Protein AF-A0A9D8PN82-F1 (afdb_monomer_lite)

Structure (mmCIF, N/CA/C/O backbone):
data_AF-A0A9D8PN82-F1
#
_entry.id   AF-A0A9D8PN82-F1
#
loop_
_atom_site.group_PDB
_atom_site.id
_atom_site.type_symbol
_atom_site.label_atom_id
_atom_site.label_alt_id
_atom_site.label_comp_id
_atom_site.label_asym_id
_atom_site.label_entity_id
_atom_site.label_seq_id
_atom_site.pdbx_PDB_ins_code
_atom_site.Cartn_x
_atom_site.Cartn_y
_atom_site.Cartn_z
_atom_site.occupancy
_atom_site.B_iso_or_equiv
_atom_site.auth_seq_id
_atom_site.auth_comp_id
_atom_site.auth_asym_id
_atom_site.auth_atom_id
_atom_site.pdbx_PDB_model_num
ATOM 1 N N . MET A 1 1 ? 11.737 -1.509 -12.482 1.00 62.16 1 MET A N 1
ATOM 2 C CA . MET A 1 1 ? 12.094 -2.265 -11.268 1.00 62.16 1 MET A CA 1
ATOM 3 C C . MET A 1 1 ? 13.581 -2.467 -11.353 1.00 62.16 1 MET A C 1
ATOM 5 O O . MET A 1 1 ? 14.037 -2.881 -12.412 1.00 62.16 1 MET A O 1
ATOM 9 N N . SER A 1 2 ? 14.303 -2.082 -10.317 1.00 78.25 2 SER A N 1
ATOM 10 C CA . SER A 1 2 ? 15.756 -2.202 -10.263 1.00 78.25 2 SER A CA 1
ATOM 11 C C . SER A 1 2 ? 16.139 -3.192 -9.174 1.00 78.25 2 SER A C 1
ATOM 13 O O . SER A 1 2 ? 15.365 -3.437 -8.248 1.00 78.25 2 SER A O 1
ATOM 15 N N . GLU A 1 3 ? 17.323 -3.779 -9.292 1.00 75.94 3 GLU A N 1
ATOM 16 C CA . GLU A 1 3 ? 17.870 -4.654 -8.260 1.00 75.94 3 GLU A CA 1
ATOM 17 C C . GLU A 1 3 ? 17.945 -3.893 -6.920 1.00 75.94 3 GLU A C 1
ATOM 19 O O . GLU A 1 3 ? 18.400 -2.750 -6.876 1.00 75.94 3 GLU A O 1
ATOM 24 N N . GLY A 1 4 ? 17.399 -4.484 -5.850 1.00 83.62 4 GLY A N 1
ATOM 25 C CA . GLY A 1 4 ? 17.228 -3.833 -4.541 1.00 83.62 4 GLY A CA 1
ATOM 26 C C . GLY A 1 4 ? 15.864 -3.164 -4.297 1.00 83.62 4 GLY A C 1
ATOM 27 O O . GLY A 1 4 ? 15.590 -2.757 -3.167 1.00 83.62 4 GLY A O 1
ATOM 28 N N . ASP A 1 5 ? 14.975 -3.078 -5.297 1.00 81.25 5 ASP A N 1
ATOM 29 C CA . ASP A 1 5 ? 13.609 -2.576 -5.087 1.00 81.25 5 ASP A CA 1
ATOM 30 C C . ASP A 1 5 ? 12.826 -3.509 -4.139 1.00 81.25 5 ASP A C 1
ATOM 32 O O . ASP A 1 5 ? 12.685 -4.709 -4.380 1.00 81.25 5 ASP A O 1
ATOM 36 N N . THR A 1 6 ? 12.234 -2.943 -3.084 1.00 82.31 6 THR A N 1
ATOM 37 C CA . THR A 1 6 ? 11.255 -3.663 -2.256 1.00 82.31 6 THR A CA 1
ATOM 38 C C . THR A 1 6 ? 9.939 -3.755 -3.016 1.00 82.31 6 THR A C 1
ATOM 40 O O . THR A 1 6 ? 9.357 -2.729 -3.366 1.00 82.31 6 THR A O 1
ATOM 43 N N . LEU A 1 7 ? 9.454 -4.973 -3.252 1.00 87.00 7 LEU A N 1
ATOM 44 C CA . LEU A 1 7 ? 8.205 -5.238 -3.965 1.00 87.00 7 LEU A CA 1
ATOM 45 C C . LEU A 1 7 ? 7.205 -5.947 -3.056 1.00 87.00 7 LEU A C 1
ATOM 47 O O . LEU A 1 7 ? 7.570 -6.729 -2.182 1.00 87.00 7 LEU A O 1
ATOM 51 N N . VAL A 1 8 ? 5.925 -5.677 -3.285 1.00 86.25 8 VAL A N 1
ATOM 52 C CA . VAL A 1 8 ? 4.816 -6.352 -2.616 1.00 86.25 8 VAL A CA 1
ATOM 53 C C . VAL A 1 8 ? 4.245 -7.376 -3.581 1.00 86.25 8 VAL A C 1
ATOM 55 O O . VAL A 1 8 ? 3.737 -7.019 -4.644 1.00 86.25 8 VAL A O 1
ATOM 58 N N . ALA A 1 9 ? 4.325 -8.646 -3.201 1.00 87.56 9 ALA A N 1
ATOM 59 C CA . ALA A 1 9 ? 3.720 -9.733 -3.949 1.00 87.56 9 ALA A CA 1
ATOM 60 C C . ALA A 1 9 ? 2.256 -9.918 -3.540 1.00 87.56 9 ALA A C 1
ATOM 62 O O . ALA A 1 9 ? 1.928 -9.924 -2.352 1.00 87.56 9 ALA A O 1
ATOM 63 N N . ARG A 1 10 ? 1.369 -10.091 -4.521 1.00 82.94 10 ARG A N 1
ATOM 64 C CA . ARG A 1 10 ? -0.033 -10.441 -4.282 1.00 82.94 10 ARG A CA 1
ATOM 65 C C . ARG A 1 10 ? -0.540 -11.431 -5.313 1.00 82.94 10 ARG A C 1
ATOM 67 O O . AR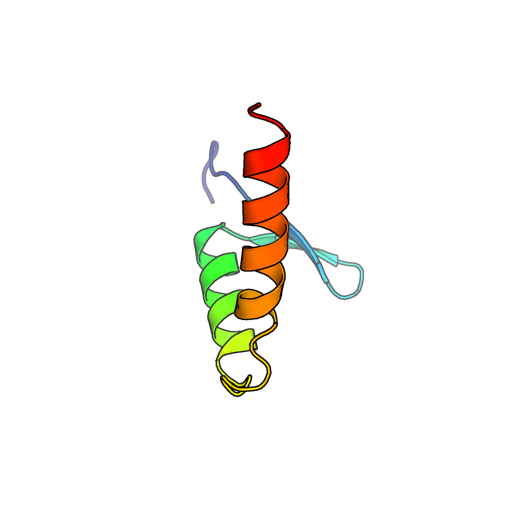G A 1 10 ? -0.118 -11.403 -6.462 1.00 82.94 10 ARG A O 1
ATOM 74 N N . GLN A 1 11 ? -1.484 -12.266 -4.903 1.00 83.25 11 GLN A N 1
ATOM 75 C CA . GLN A 1 11 ? -2.170 -13.175 -5.808 1.00 83.25 11 GLN A CA 1
ATOM 76 C C . GLN A 1 11 ? -3.458 -12.515 -6.317 1.00 83.25 11 GLN A C 1
ATOM 78 O O . GLN A 1 11 ? -4.269 -12.034 -5.523 1.00 83.25 11 GLN A O 1
ATOM 83 N N . GLU A 1 12 ? -3.634 -12.456 -7.632 1.00 85.25 12 GLU A N 1
ATOM 84 C CA . GLU A 1 12 ? -4.828 -11.932 -8.297 1.00 85.25 12 GLU A CA 1
ATOM 85 C C . GLU A 1 12 ? -5.231 -12.912 -9.403 1.00 85.25 12 GLU A C 1
ATOM 87 O O . GLU A 1 12 ? -4.434 -13.206 -10.288 1.00 85.25 12 GLU A O 1
ATOM 92 N N . GLU A 1 13 ? -6.431 -13.494 -9.292 1.00 83.69 13 GLU A N 1
ATOM 93 C CA . GLU A 1 13 ? -6.994 -14.440 -10.276 1.00 83.69 13 GLU A CA 1
ATOM 94 C C . GLU A 1 13 ? -6.049 -15.605 -10.637 1.00 83.69 13 GLU A C 1
ATOM 96 O O . GLU A 1 13 ? -5.904 -16.002 -11.791 1.00 83.69 13 GLU A O 1
ATOM 101 N N . GLY A 1 14 ? -5.355 -16.141 -9.628 1.00 88.56 14 GLY A N 1
ATOM 102 C CA . GLY A 1 14 ? -4.393 -17.235 -9.802 1.00 88.56 14 GLY A CA 1
ATOM 103 C C . GLY A 1 14 ? -3.017 -16.804 -10.322 1.00 88.56 14 GLY A C 1
ATOM 104 O O . GLY A 1 14 ? -2.154 -17.656 -10.515 1.00 88.56 14 GLY A O 1
ATOM 105 N N . ARG A 1 15 ? -2.770 -15.502 -10.508 1.00 88.38 15 ARG A N 1
ATOM 106 C CA . ARG A 1 15 ? -1.478 -14.949 -10.937 1.00 88.38 15 ARG A CA 1
ATOM 107 C C . ARG A 1 15 ? -0.773 -14.247 -9.787 1.00 88.38 15 ARG A C 1
ATOM 109 O O . ARG A 1 15 ? -1.408 -13.569 -8.984 1.00 88.38 15 ARG A O 1
ATOM 116 N N . LEU A 1 16 ? 0.549 -14.386 -9.724 1.00 87.94 16 LEU A N 1
ATOM 117 C CA . LEU A 1 16 ? 1.384 -13.614 -8.810 1.00 87.94 16 LEU A CA 1
ATOM 118 C C . LEU A 1 16 ? 1.734 -12.276 -9.468 1.00 87.94 16 LEU A C 1
ATOM 120 O O . LEU A 1 16 ? 2.388 -12.243 -10.508 1.00 87.94 16 LEU A O 1
ATOM 124 N N . VAL A 1 17 ? 1.293 -11.182 -8.861 1.00 88.12 17 VAL A N 1
ATOM 125 C CA . VAL A 1 17 ? 1.562 -9.813 -9.303 1.00 88.12 17 VAL A CA 1
ATOM 126 C C . VAL A 1 17 ? 2.514 -9.164 -8.308 1.00 88.12 17 VAL A C 1
ATOM 128 O O . VAL A 1 17 ? 2.280 -9.202 -7.098 1.00 88.12 17 VAL A O 1
ATOM 131 N N . LEU A 1 18 ? 3.593 -8.576 -8.822 1.00 88.81 18 LEU A N 1
ATOM 132 C CA . LEU A 1 18 ? 4.558 -7.813 -8.038 1.00 88.81 18 LEU A CA 1
ATOM 133 C C . LEU A 1 18 ? 4.311 -6.326 -8.259 1.00 88.81 18 LEU A C 1
ATOM 135 O O . LEU A 1 18 ? 4.408 -5.831 -9.379 1.00 88.81 18 LEU A O 1
ATOM 139 N N . ASP A 1 19 ? 4.029 -5.612 -7.180 1.00 85.12 19 ASP A N 1
ATOM 140 C CA . ASP A 1 19 ? 3.787 -4.177 -7.207 1.00 85.12 19 ASP A CA 1
ATOM 141 C C . ASP A 1 19 ? 4.837 -3.428 -6.401 1.00 85.12 19 ASP A C 1
ATOM 143 O O . ASP A 1 19 ? 5.289 -3.881 -5.347 1.00 85.12 19 ASP A O 1
ATOM 147 N N . LYS A 1 20 ? 5.145 -2.201 -6.828 1.00 88.50 20 LYS A N 1
ATOM 148 C CA . LYS A 1 20 ? 5.837 -1.269 -5.939 1.00 88.50 20 LYS A CA 1
ATOM 149 C C . LYS A 1 20 ? 4.927 -0.914 -4.751 1.00 88.50 20 LYS A C 1
ATOM 151 O O . LYS A 1 20 ? 3.715 -0.754 -4.935 1.00 88.50 20 LYS A O 1
ATOM 156 N N . PRO A 1 21 ? 5.478 -0.726 -3.541 1.00 85.25 21 PRO A N 1
ATOM 157 C CA . PRO A 1 21 ? 4.704 -0.372 -2.354 1.00 85.25 21 PRO A CA 1
ATOM 158 C C . PRO A 1 21 ? 3.828 0.867 -2.570 1.00 85.25 21 PRO A C 1
ATOM 160 O O . PRO A 1 21 ? 2.679 0.914 -2.134 1.00 85.25 21 PRO A O 1
ATOM 163 N N . GLU A 1 22 ? 4.345 1.861 -3.290 1.00 86.19 22 GLU A N 1
ATOM 164 C CA . GLU A 1 22 ? 3.632 3.097 -3.615 1.00 86.19 22 GLU A CA 1
ATOM 165 C C . GLU A 1 22 ? 2.450 2.859 -4.559 1.00 86.19 22 GLU A C 1
ATOM 167 O O . GLU A 1 22 ? 1.356 3.371 -4.319 1.00 86.19 22 GLU A O 1
ATOM 172 N N . ALA A 1 23 ? 2.637 2.030 -5.590 1.00 85.69 23 ALA A N 1
ATOM 173 C CA . ALA A 1 23 ? 1.572 1.638 -6.510 1.00 85.69 23 ALA A CA 1
ATOM 174 C C . ALA A 1 23 ? 0.469 0.859 -5.775 1.00 85.69 23 ALA A C 1
ATOM 176 O O . ALA A 1 23 ? -0.720 1.137 -5.943 1.00 85.69 23 ALA A O 1
ATOM 177 N N . SER A 1 24 ? 0.861 -0.037 -4.863 1.00 85.00 24 SER A N 1
ATOM 178 C CA . SER A 1 24 ? -0.080 -0.754 -3.999 1.00 85.00 24 SER A CA 1
ATOM 179 C C . SER A 1 24 ? -0.887 0.188 -3.103 1.00 85.00 24 SER A C 1
ATOM 181 O O . SER A 1 24 ? -2.105 0.037 -3.008 1.00 85.00 24 SER A O 1
ATOM 183 N N . LYS A 1 25 ? -0.250 1.194 -2.487 1.00 84.38 25 LYS A N 1
ATOM 184 C CA . LYS A 1 25 ? -0.939 2.203 -1.662 1.00 84.38 25 LYS A CA 1
ATOM 185 C C . LYS A 1 25 ? -1.921 3.041 -2.481 1.00 84.38 25 LYS A C 1
ATOM 187 O O . LYS A 1 25 ? -3.041 3.265 -2.028 1.00 84.38 25 LYS A O 1
ATOM 192 N N . GLN A 1 26 ? -1.530 3.486 -3.674 1.00 85.00 26 GLN A N 1
ATOM 193 C CA . GLN A 1 26 ? -2.400 4.272 -4.556 1.00 85.00 26 GLN A CA 1
ATOM 194 C C . GLN A 1 26 ? -3.622 3.471 -5.009 1.00 85.00 26 GLN A C 1
ATOM 196 O O . GLN A 1 26 ? -4.747 3.957 -4.898 1.00 85.00 26 GLN A O 1
ATOM 201 N N . ARG A 1 27 ? -3.430 2.211 -5.417 1.00 84.81 27 ARG A N 1
ATOM 202 C CA . ARG A 1 27 ? -4.536 1.307 -5.757 1.00 84.81 27 ARG A CA 1
ATOM 203 C C . ARG A 1 27 ? -5.475 1.096 -4.575 1.00 84.81 27 ARG A C 1
ATOM 205 O O . ARG A 1 27 ? -6.691 1.124 -4.747 1.00 84.81 27 ARG A O 1
ATOM 212 N N . LEU A 1 28 ? -4.926 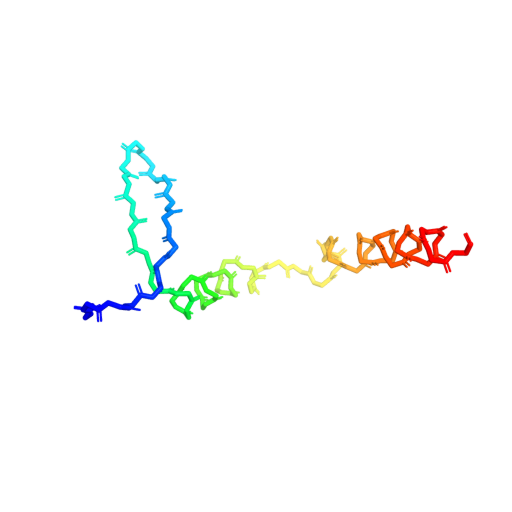0.893 -3.376 1.00 83.94 28 LEU A N 1
ATOM 213 C CA . LEU A 1 28 ? -5.724 0.711 -2.166 1.00 83.94 28 LEU A CA 1
ATOM 214 C C . LEU A 1 28 ? -6.579 1.952 -1.892 1.00 83.94 28 LEU A C 1
ATOM 216 O O . LEU A 1 28 ? -7.786 1.834 -1.706 1.00 83.94 28 LEU A O 1
ATOM 220 N N . ARG A 1 29 ? -5.979 3.145 -1.967 1.00 82.75 29 ARG A N 1
ATOM 221 C CA . ARG A 1 29 ? -6.703 4.417 -1.840 1.00 82.75 29 ARG A CA 1
ATOM 222 C C . ARG A 1 29 ? -7.810 4.546 -2.883 1.00 82.75 29 ARG A C 1
ATOM 224 O O . ARG A 1 29 ? -8.930 4.859 -2.511 1.00 82.75 29 ARG A O 1
ATOM 231 N N . ALA A 1 30 ? -7.536 4.241 -4.150 1.00 84.44 30 ALA A N 1
ATOM 232 C CA . ALA A 1 30 ? -8.542 4.290 -5.211 1.00 84.44 30 ALA A CA 1
ATOM 233 C C . ALA A 1 30 ? -9.696 3.297 -4.979 1.00 84.44 30 ALA A C 1
ATOM 235 O O . ALA A 1 30 ? -10.859 3.644 -5.170 1.00 84.44 30 ALA A O 1
ATOM 236 N N . ARG A 1 31 ? -9.391 2.077 -4.512 1.00 82.00 31 ARG A N 1
ATOM 237 C CA . ARG A 1 31 ? -10.396 1.054 -4.185 1.00 82.00 31 ARG A CA 1
ATOM 238 C C . ARG A 1 31 ? -11.308 1.496 -3.040 1.00 82.00 31 ARG A C 1
ATOM 240 O O . ARG A 1 31 ? -12.510 1.256 -3.102 1.00 82.00 31 ARG A O 1
ATOM 247 N N . PHE A 1 32 ? -10.747 2.142 -2.021 1.00 76.81 32 PHE A N 1
ATOM 248 C CA . PHE A 1 32 ? -11.491 2.586 -0.841 1.00 76.81 32 PHE A CA 1
ATOM 249 C C . PHE A 1 32 ? -12.035 4.016 -0.934 1.00 76.81 32 PHE A C 1
ATOM 251 O O . PHE A 1 32 ? -12.830 4.399 -0.086 1.00 76.81 32 PHE A O 1
ATOM 258 N N . ALA A 1 33 ? -11.706 4.787 -1.975 1.00 77.88 33 ALA A N 1
ATOM 259 C CA . ALA A 1 33 ? -12.253 6.132 -2.191 1.00 77.88 33 ALA A CA 1
ATOM 260 C C . ALA A 1 33 ? -13.780 6.146 -2.380 1.00 77.88 33 ALA A C 1
ATOM 262 O O . ALA A 1 33 ? -14.422 7.172 -2.190 1.00 77.88 33 ALA A O 1
ATOM 263 N N . ARG A 1 34 ? -14.361 5.004 -2.765 1.00 75.25 34 ARG A N 1
ATOM 264 C CA . ARG A 1 34 ? -15.809 4.818 -2.932 1.00 75.25 34 ARG A CA 1
ATOM 265 C C . ARG A 1 34 ? -16.521 4.373 -1.653 1.00 75.25 34 ARG A C 1
ATOM 267 O O . ARG A 1 34 ? -17.739 4.237 -1.675 1.00 75.25 34 ARG A O 1
ATOM 274 N N . VAL A 1 35 ? -15.788 4.094 -0.574 1.00 70.25 35 VAL A N 1
ATOM 275 C CA . VAL A 1 35 ? -16.389 3.654 0.688 1.0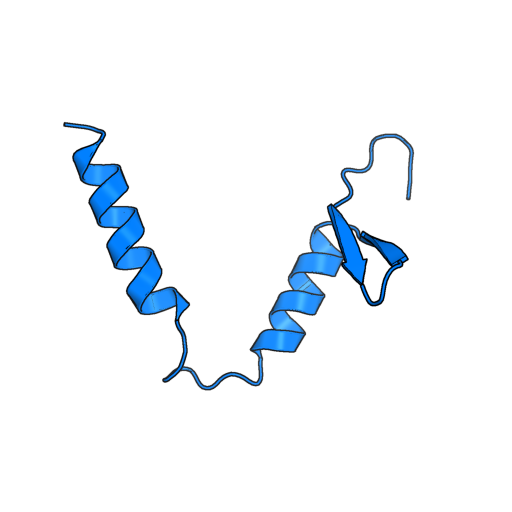0 70.25 35 VAL A CA 1
ATOM 276 C C . VAL A 1 35 ? -16.832 4.889 1.479 1.00 70.25 35 VAL A C 1
ATOM 278 O O . VAL A 1 35 ? -15.995 5.754 1.743 1.00 70.25 35 VAL A O 1
ATOM 281 N N . PRO A 1 36 ? -18.122 4.997 1.851 1.00 64.62 36 PRO A N 1
ATOM 282 C CA . PRO A 1 36 ? -18.614 6.100 2.670 1.00 64.62 36 PRO A CA 1
ATOM 283 C C . PRO A 1 36 ? -17.889 6.143 4.018 1.00 64.62 36 PRO A C 1
ATOM 285 O O . PRO A 1 36 ? -17.602 5.095 4.598 1.00 64.62 36 PRO A O 1
ATOM 288 N N . ALA A 1 37 ? -17.641 7.344 4.545 1.00 63.69 37 ALA A N 1
ATOM 289 C CA . ALA A 1 37 ? -16.978 7.537 5.840 1.00 63.69 37 ALA A CA 1
ATOM 290 C C . ALA A 1 37 ? -17.711 6.831 7.002 1.00 63.69 37 ALA A C 1
ATOM 292 O O . ALA A 1 37 ? -17.082 6.390 7.957 1.00 63.69 37 ALA A O 1
ATOM 293 N N . GLU A 1 38 ? -19.025 6.636 6.885 1.00 57.97 38 GLU A N 1
ATOM 294 C CA . GLU A 1 38 ? -19.845 5.899 7.858 1.00 57.97 38 GLU A CA 1
ATOM 295 C C . GLU A 1 38 ? -19.558 4.385 7.900 1.00 57.97 38 GLU A C 1
ATOM 297 O O . GLU A 1 38 ? -19.869 3.734 8.888 1.00 57.97 38 GLU A O 1
ATOM 302 N N . GLN A 1 39 ? -18.928 3.812 6.867 1.00 58.97 39 GLN A N 1
ATOM 303 C CA . GLN A 1 39 ? -18.517 2.396 6.814 1.00 58.97 39 GLN A CA 1
ATOM 304 C C . GLN A 1 39 ? -16.997 2.230 6.960 1.00 58.97 39 GLN A C 1
ATOM 306 O O . GLN A 1 39 ? -16.413 1.204 6.594 1.00 58.97 39 GLN A O 1
ATOM 311 N N . GLN A 1 40 ? -16.323 3.261 7.470 1.00 57.28 40 GLN A N 1
ATOM 312 C CA . GLN A 1 40 ? -14.880 3.294 7.633 1.00 57.28 40 GLN A CA 1
ATOM 313 C C . GLN A 1 40 ? -14.457 2.416 8.825 1.00 57.28 40 GLN A C 1
ATOM 315 O O . GLN A 1 40 ? -14.130 2.903 9.903 1.00 57.28 40 GLN A O 1
ATOM 320 N N . LEU A 1 41 ? -14.374 1.101 8.591 1.00 56.59 41 LEU A N 1
ATOM 321 C CA . LEU A 1 41 ? -13.908 0.049 9.522 1.00 56.59 41 LEU A CA 1
ATOM 322 C C . LEU A 1 41 ? -12.538 0.320 10.180 1.00 56.59 41 LEU A C 1
ATOM 324 O O . LEU A 1 41 ? -12.123 -0.385 11.097 1.00 56.59 41 LEU A O 1
ATOM 328 N N . VAL A 1 42 ? -11.803 1.310 9.674 1.00 58.41 42 VAL A N 1
ATOM 329 C CA . VAL A 1 42 ? -10.500 1.741 10.184 1.00 58.41 42 VAL A CA 1
ATOM 330 C C . VAL A 1 42 ? -10.642 2.496 11.509 1.00 58.41 42 VAL A C 1
ATOM 332 O O . VAL A 1 42 ? -9.770 2.361 12.361 1.00 58.41 42 VAL A O 1
ATOM 335 N N . GLY A 1 43 ? -11.728 3.253 11.707 1.00 55.16 43 GLY A N 1
ATOM 336 C CA . GLY A 1 43 ? -11.953 4.023 12.934 1.00 55.16 43 GLY A CA 1
ATOM 337 C C . GLY A 1 43 ? -12.110 3.131 14.166 1.00 55.16 43 GLY A C 1
ATOM 338 O O . GLY A 1 43 ? -11.383 3.304 15.140 1.00 55.16 43 GLY A O 1
ATOM 339 N N . GLU A 1 44 ? -12.993 2.133 14.095 1.00 52.66 44 GLU A N 1
ATOM 340 C CA . GLU A 1 44 ? -13.253 1.220 15.218 1.00 52.66 44 GLU A CA 1
ATOM 341 C C . GLU A 1 44 ? -12.067 0.283 15.502 1.00 52.66 44 GLU A C 1
ATOM 343 O O . GLU A 1 44 ? -11.610 0.193 16.640 1.00 52.66 44 GLU A O 1
ATOM 348 N N . ARG A 1 45 ? -11.461 -0.324 14.471 1.00 51.16 45 ARG A N 1
ATOM 349 C CA . ARG A 1 45 ? -10.376 -1.309 14.663 1.00 51.16 45 ARG A CA 1
ATOM 350 C C . ARG A 1 45 ? -9.041 -0.716 15.123 1.00 51.16 45 ARG A C 1
ATOM 352 O O . ARG A 1 45 ? -8.219 -1.427 15.704 1.00 51.16 45 ARG A O 1
ATOM 359 N N . LEU A 1 46 ? -8.785 0.570 14.860 1.00 54.62 46 LEU A N 1
ATOM 360 C CA . LEU A 1 46 ? -7.592 1.253 15.378 1.00 54.62 46 LEU A CA 1
ATOM 361 C C . LEU A 1 46 ? -7.690 1.516 16.884 1.00 54.62 46 LEU A C 1
ATOM 363 O O . LEU A 1 46 ? -6.664 1.479 17.562 1.00 54.62 46 LEU A O 1
ATOM 367 N N . VAL A 1 47 ? -8.895 1.759 17.412 1.00 57.34 47 VAL A N 1
ATOM 368 C CA . VAL A 1 47 ? -9.115 1.927 18.857 1.00 57.34 47 VAL A CA 1
ATOM 369 C C . VAL A 1 47 ? -8.823 0.619 19.590 1.00 57.34 47 VAL A C 1
ATOM 371 O O . VAL A 1 47 ? -8.118 0.636 20.597 1.00 57.34 47 VAL A O 1
ATOM 374 N N . GLU A 1 48 ? -9.284 -0.508 19.048 1.00 55.50 48 GLU A N 1
ATOM 375 C CA . GLU A 1 48 ? -9.064 -1.840 19.625 1.00 55.50 48 GLU A CA 1
ATOM 376 C C . GLU A 1 48 ? -7.568 -2.199 19.672 1.00 55.50 48 GLU A C 1
ATOM 378 O O . GLU A 1 48 ? -7.027 -2.454 20.748 1.00 55.50 48 GLU A O 1
ATOM 383 N N . ARG A 1 49 ? -6.851 -2.067 18.545 1.00 57.03 49 ARG A N 1
ATOM 384 C CA . ARG A 1 49 ? -5.394 -2.307 18.473 1.00 57.03 49 ARG A CA 1
ATOM 385 C C . ARG A 1 49 ? -4.580 -1.397 19.390 1.00 57.03 49 ARG A C 1
ATOM 387 O O . ARG A 1 49 ? -3.579 -1.827 19.960 1.00 57.03 49 ARG A O 1
ATOM 394 N N . ARG A 1 50 ? -4.960 -0.119 19.502 1.00 53.62 50 ARG A N 1
ATOM 395 C CA . ARG A 1 50 ? -4.242 0.846 20.349 1.00 53.62 50 ARG A CA 1
ATOM 396 C C . ARG A 1 50 ? -4.425 0.526 21.832 1.00 53.62 50 ARG A C 1
ATOM 398 O O . ARG A 1 50 ? -3.495 0.747 22.599 1.00 53.62 50 ARG A O 1
ATOM 405 N N . GLN A 1 51 ? -5.582 -0.007 22.227 1.00 56.44 51 GLN A N 1
ATOM 406 C CA . GLN A 1 51 ? -5.811 -0.481 23.592 1.00 56.44 51 GLN A CA 1
ATOM 407 C C . GLN A 1 51 ? -5.054 -1.775 23.912 1.00 56.44 51 GLN A C 1
ATOM 409 O O . GLN A 1 51 ? -4.559 -1.909 25.028 1.00 56.44 51 GLN A O 1
ATOM 414 N N . GLU A 1 52 ? -4.915 -2.699 22.960 1.00 57.38 52 GLU A N 1
ATOM 415 C CA . GLU A 1 52 ? -4.086 -3.900 23.148 1.00 57.38 52 GLU A CA 1
ATOM 416 C C . GLU A 1 52 ? -2.600 -3.546 23.310 1.00 57.38 52 GLU A C 1
ATOM 418 O O . G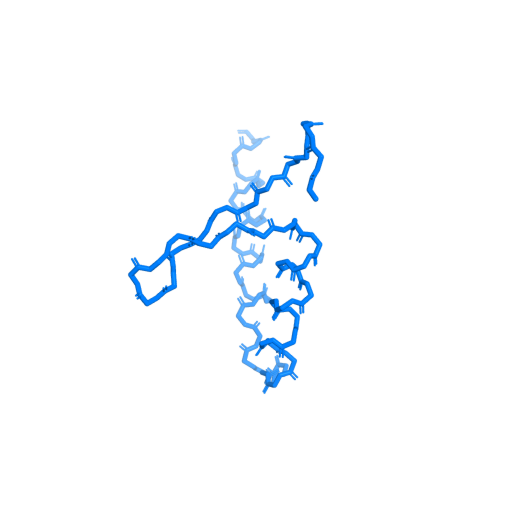LU A 1 52 ? -1.975 -3.969 24.278 1.00 57.38 52 GLU A O 1
ATOM 423 N N . ALA A 1 53 ? -2.059 -2.663 22.462 1.00 57.25 53 ALA A N 1
ATOM 424 C CA . ALA A 1 53 ? -0.661 -2.226 22.556 1.00 57.25 53 ALA A CA 1
ATOM 425 C C . ALA A 1 53 ? -0.327 -1.477 23.864 1.00 57.25 53 ALA A C 1
ATOM 427 O O . ALA A 1 53 ? 0.815 -1.491 24.312 1.00 57.25 53 ALA A O 1
ATOM 428 N N . LEU A 1 54 ? -1.311 -0.818 24.489 1.00 57.97 54 LEU A N 1
ATOM 429 C CA . LEU A 1 54 ? -1.150 -0.183 25.803 1.00 57.97 54 LEU A CA 1
ATOM 430 C C . LEU A 1 54 ? -1.153 -1.198 26.956 1.00 57.97 54 LEU A C 1
ATOM 432 O O . LEU A 1 54 ? -0.565 -0.921 27.996 1.00 57.97 54 LEU A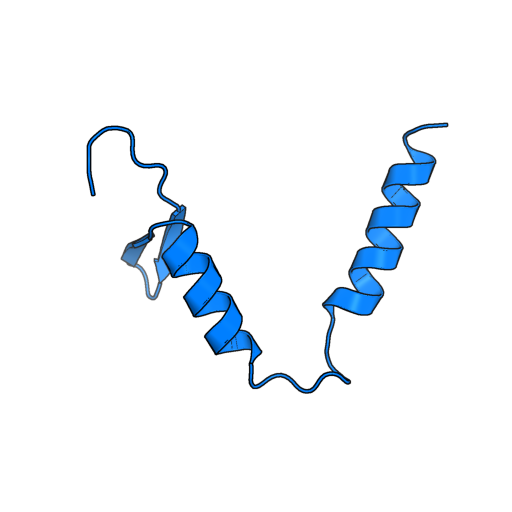 O 1
ATOM 436 N N . LYS A 1 55 ? -1.802 -2.357 26.790 1.00 57.09 55 LYS A N 1
ATOM 437 C CA . LYS A 1 55 ? -1.842 -3.422 27.805 1.00 57.09 55 LYS A CA 1
ATOM 438 C C . LYS A 1 55 ? -0.596 -4.306 27.792 1.00 57.09 55 LYS A C 1
ATOM 440 O O . LYS A 1 55 ? -0.237 -4.831 28.834 1.00 57.09 55 LYS A O 1
ATOM 445 N N . GLU A 1 56 ? 0.069 -4.449 26.650 1.00 54.31 56 GLU A N 1
ATOM 446 C CA . GLU A 1 56 ? 1.313 -5.229 26.525 1.00 54.3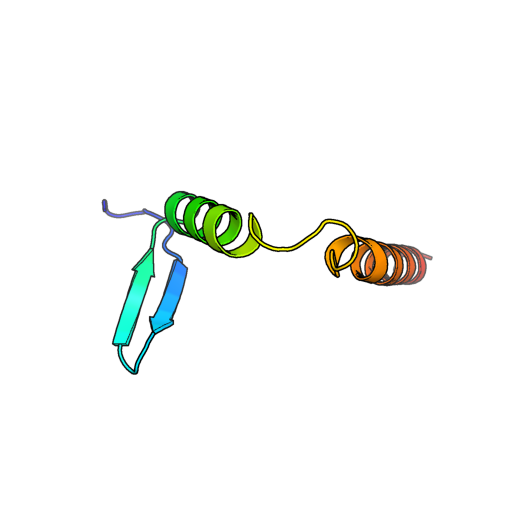1 56 GLU A CA 1
ATOM 447 C C . GLU A 1 56 ? 2.576 -4.453 26.954 1.00 54.31 56 GLU A C 1
ATOM 449 O O . GLU A 1 56 ? 3.670 -5.011 26.968 1.00 54.31 56 GLU A O 1
ATOM 454 N N . GLY A 1 57 ? 2.437 -3.168 27.301 1.00 54.78 57 GLY A N 1
ATOM 455 C CA . GLY A 1 57 ? 3.517 -2.310 27.802 1.00 54.78 57 GLY A CA 1
ATOM 456 C C . GLY A 1 57 ? 3.444 -1.974 29.298 1.00 54.78 57 GLY A C 1
ATOM 457 O O . GLY A 1 57 ? 4.114 -1.026 29.708 1.00 54.78 57 GLY A O 1
ATOM 458 N N . ALA A 1 58 ? 2.621 -2.683 30.083 1.00 45.91 58 ALA A N 1
ATOM 459 C CA . ALA A 1 58 ? 2.449 -2.494 31.529 1.00 45.91 58 ALA A CA 1
ATOM 460 C C . ALA A 1 58 ? 2.997 -3.680 32.335 1.00 45.91 58 ALA A C 1
ATOM 462 O O . ALA A 1 58 ? 2.782 -4.834 31.900 1.00 45.91 58 ALA A O 1
#

Radius of gyration: 16.45 Å; chains: 1; bounding box: 38×25×43 Å

Sequence (58 aa):
MSEGDTLVARQEEGRLVLDKPEASKQRLRARFARVPAEQQLVGERLVERRQEALKEGA

Secondary structure (DSSP, 8-state):
--TT---EEEEETTEEEEE-HHHHHHHHHHHHTTS-GGG-HHHHHHHHHHHHHHHTT-

pLDDT: mean 72.42, std 13.92, range [45.91, 88.81]

Foldseek 3Di:
DDPPQDWDWDDDPNDIDTHRPVRVVVVVCVVCVPPDPVRPPVVVVVVVVVVVVVVVVD